Protein AF-A0AAJ2RFP8-F1 (afdb_monomer_lite)

Sequence (126 aa):
MTEIEAVVIMINRLADQLDYQKNPGYLGLLPYYDFGRKIAIDQPHFWREYGAFVRLTDGFAIDGTRIFGIESDEESSEYNRLKDNNDWLTLVPDLYDERMDGLIVIGEDGTDTFVYDTVSQRFEHA

Foldseek 3Di:
DDPLLVVLVVQVVVCVVVVHDFAAADPDDQDQADLAQQADSDQVLCCVVVVVNSRGGQWGDDQQWTFAGCDDPDPDPPRHCQPVVSCCCHPVVVNPDNVCRQWRFGIDRVPWTWTQRNVVRDIDTD

pLDDT: mean 86.64, std 11.32, range [42.97, 96.5]

Radius of gyration: 14.35 Å; chains: 1; bounding box: 29×38×35 Å

Structure (mmCIF, N/CA/C/O backbone):
data_AF-A0AAJ2RFP8-F1
#
_entry.id   AF-A0AAJ2RFP8-F1
#
loop_
_atom_site.group_PDB
_atom_site.id
_atom_site.type_symbol
_atom_site.label_atom_id
_atom_site.label_alt_id
_atom_site.label_comp_id
_atom_site.label_asym_id
_atom_site.label_entity_id
_atom_site.label_seq_id
_atom_site.pdbx_PDB_ins_code
_atom_site.Cartn_x
_atom_site.Cartn_y
_atom_site.Cartn_z
_atom_site.occupancy
_atom_site.B_iso_or_equiv
_atom_site.auth_seq_id
_atom_site.auth_comp_id
_atom_site.auth_asym_id
_atom_site.auth_atom_id
_atom_site.pdbx_PDB_model_num
ATOM 1 N N . MET A 1 1 ? -9.305 17.926 7.114 1.00 67.81 1 MET A N 1
ATOM 2 C CA . MET A 1 1 ? -9.529 16.480 7.215 1.00 67.81 1 MET A CA 1
ATOM 3 C C . MET A 1 1 ? -9.543 15.928 5.807 1.00 67.81 1 MET A C 1
ATOM 5 O O . MET A 1 1 ? -10.365 16.382 5.017 1.00 67.81 1 MET A O 1
ATOM 9 N N . THR A 1 2 ? -8.583 15.079 5.470 1.00 86.00 2 THR A N 1
ATOM 10 C CA . THR A 1 2 ? -8.505 14.396 4.173 1.00 86.00 2 THR A CA 1
ATOM 11 C C . THR A 1 2 ? -9.436 13.180 4.158 1.00 86.00 2 THR A C 1
ATOM 13 O O . THR A 1 2 ? -9.899 12.732 5.209 1.00 86.00 2 THR A O 1
ATOM 16 N N . GLU A 1 3 ? -9.724 12.637 2.974 1.00 86.50 3 GLU A N 1
ATOM 17 C CA . GLU A 1 3 ? -10.506 11.398 2.850 1.00 86.50 3 GLU A CA 1
ATOM 18 C C . GLU A 1 3 ? -9.809 10.223 3.553 1.00 86.50 3 GLU A C 1
ATOM 20 O O . GLU A 1 3 ? -10.455 9.484 4.291 1.00 86.50 3 GLU A O 1
ATOM 25 N N . ILE A 1 4 ? -8.480 10.117 3.429 1.00 86.06 4 ILE A N 1
ATOM 26 C CA . ILE A 1 4 ? -7.677 9.091 4.112 1.00 86.06 4 ILE A CA 1
ATOM 27 C C . ILE A 1 4 ? -7.796 9.221 5.638 1.00 86.06 4 ILE A C 1
ATOM 29 O O . ILE A 1 4 ? -8.008 8.222 6.319 1.00 86.06 4 ILE A O 1
ATOM 33 N N . GLU A 1 5 ? -7.720 10.435 6.196 1.00 89.12 5 GLU A N 1
ATOM 34 C CA . GLU A 1 5 ? -7.897 10.644 7.642 1.00 89.12 5 GLU A CA 1
ATOM 35 C C . GLU A 1 5 ? -9.282 10.182 8.118 1.00 89.12 5 GLU A C 1
ATOM 37 O O . GLU A 1 5 ? -9.395 9.532 9.157 1.00 89.12 5 GLU A O 1
ATOM 42 N N . ALA A 1 6 ? -10.336 10.475 7.348 1.00 90.25 6 ALA A N 1
ATOM 43 C CA . ALA A 1 6 ? -11.691 10.037 7.673 1.00 90.25 6 ALA A CA 1
ATOM 44 C C . ALA A 1 6 ? -11.826 8.502 7.649 1.00 90.25 6 ALA A C 1
ATOM 46 O O . ALA A 1 6 ? -12.450 7.929 8.546 1.00 90.25 6 ALA A O 1
ATOM 47 N N . VAL A 1 7 ? -11.203 7.839 6.669 1.00 89.50 7 VAL A N 1
ATOM 48 C CA . VAL A 1 7 ? -11.174 6.372 6.560 1.00 89.50 7 VAL A CA 1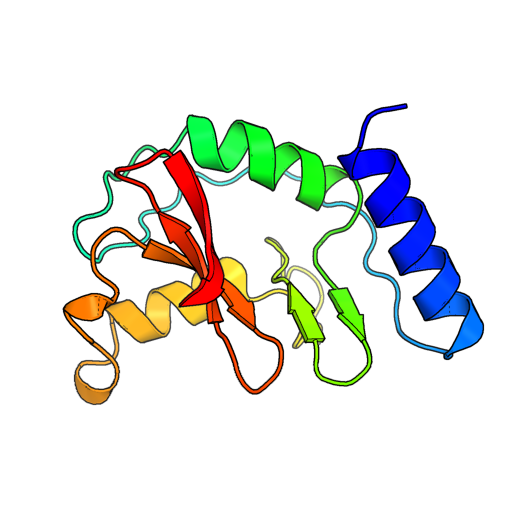
ATOM 49 C C . VAL A 1 7 ? -10.438 5.744 7.743 1.00 89.50 7 VAL A C 1
ATOM 51 O O . VAL A 1 7 ? -10.970 4.833 8.373 1.00 89.50 7 VAL A O 1
ATOM 54 N N . VAL A 1 8 ? -9.267 6.261 8.122 1.00 91.38 8 VAL A N 1
ATOM 55 C CA . VAL A 1 8 ? -8.499 5.719 9.259 1.00 91.38 8 VAL A CA 1
ATOM 56 C C . VAL A 1 8 ? -9.249 5.889 10.583 1.00 91.38 8 VAL A C 1
ATOM 58 O O . VAL A 1 8 ? -9.255 4.980 11.414 1.00 91.38 8 VAL A O 1
ATOM 61 N N . ILE A 1 9 ? -9.946 7.012 10.783 1.00 92.81 9 ILE A N 1
ATOM 62 C CA . ILE A 1 9 ? -10.818 7.200 11.954 1.00 92.81 9 ILE A CA 1
ATOM 63 C C . ILE A 1 9 ? -11.929 6.143 11.981 1.00 92.81 9 ILE A C 1
ATOM 65 O O . ILE A 1 9 ? -12.227 5.592 13.042 1.00 92.81 9 ILE A O 1
ATOM 69 N N .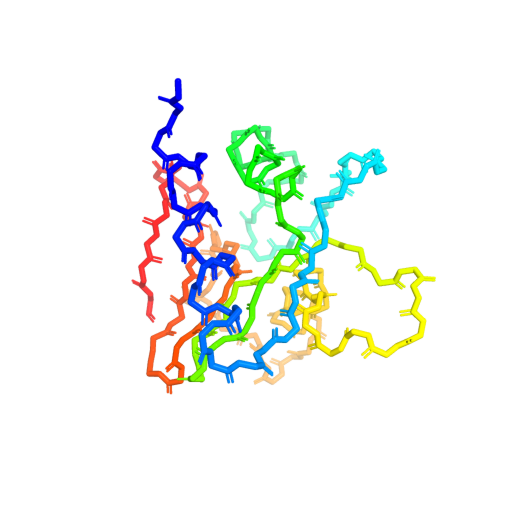 MET A 1 10 ? -12.538 5.848 10.829 1.00 92.62 10 MET A N 1
ATOM 70 C CA . MET A 1 10 ? -13.576 4.825 10.722 1.00 92.62 10 MET A CA 1
ATOM 71 C C . MET A 1 10 ? -13.030 3.424 11.021 1.00 92.62 10 MET A C 1
ATOM 73 O O . MET A 1 10 ? -13.650 2.707 11.802 1.00 92.62 10 MET A O 1
ATOM 77 N N . ILE A 1 11 ? -11.867 3.063 10.472 1.00 91.00 11 ILE A N 1
ATOM 78 C CA . ILE A 1 11 ? -11.194 1.779 10.734 1.00 91.00 11 ILE A CA 1
ATOM 79 C C . ILE A 1 11 ? -10.907 1.623 12.228 1.00 91.00 11 ILE A C 1
ATOM 81 O O . ILE A 1 11 ? -11.298 0.626 12.825 1.00 91.00 11 ILE A O 1
ATOM 85 N N . ASN A 1 12 ? -10.309 2.635 12.862 1.00 91.38 12 ASN A N 1
ATOM 86 C CA . ASN A 1 12 ? -10.008 2.597 14.294 1.00 91.38 12 ASN A CA 1
ATOM 87 C C . ASN A 1 12 ? -11.271 2.454 15.149 1.00 91.38 12 ASN A C 1
ATOM 89 O O . ASN A 1 12 ? -11.276 1.711 16.127 1.00 91.38 12 ASN A O 1
ATOM 93 N N . ARG A 1 13 ? -12.359 3.131 14.763 1.00 93.88 13 ARG A N 1
ATOM 94 C CA . ARG A 1 13 ? -13.650 2.992 15.441 1.00 93.88 13 ARG A CA 1
ATOM 95 C C . ARG A 1 13 ? -14.225 1.583 15.290 1.00 93.88 13 ARG A C 1
ATOM 97 O O . ARG A 1 13 ? -14.779 1.071 16.257 1.00 93.88 13 ARG A O 1
ATOM 104 N N . LEU A 1 14 ? -14.129 0.981 14.105 1.00 92.62 14 LEU A N 1
ATOM 105 C CA . LEU A 1 14 ? -14.577 -0.395 13.875 1.00 92.62 14 LEU A CA 1
ATOM 106 C C . LEU A 1 14 ? -13.740 -1.385 14.684 1.00 92.62 14 LEU A C 1
ATOM 108 O O . LEU A 1 14 ? -14.310 -2.244 15.349 1.00 92.62 14 LEU A O 1
ATOM 112 N N . ALA A 1 15 ? -12.417 -1.210 14.699 1.00 90.88 15 ALA A N 1
ATOM 113 C CA . ALA A 1 15 ? -11.517 -2.023 15.504 1.00 90.88 15 ALA A CA 1
ATOM 114 C C . ALA A 1 15 ? -11.882 -1.962 16.997 1.00 90.88 15 ALA A C 1
ATOM 116 O O . ALA A 1 15 ? -12.016 -3.003 17.629 1.00 90.88 15 ALA A O 1
ATOM 117 N N . ASP A 1 16 ? -12.170 -0.769 17.531 1.00 92.88 16 ASP A N 1
ATOM 118 C CA . ASP A 1 16 ? -12.632 -0.599 18.918 1.00 92.88 16 ASP A CA 1
ATOM 119 C C . ASP A 1 16 ? -13.984 -1.280 19.195 1.00 92.88 16 ASP A C 1
ATOM 121 O O . ASP A 1 16 ? -14.214 -1.795 20.286 1.00 92.88 16 ASP A O 1
ATOM 125 N N . GLN A 1 17 ? -14.907 -1.263 18.230 1.00 94.75 17 GLN A N 1
ATOM 126 C CA . GLN A 1 17 ? -16.236 -1.866 18.386 1.00 94.75 17 GLN A CA 1
ATOM 127 C C . GLN A 1 17 ? -16.212 -3.395 18.331 1.00 94.75 17 GLN A C 1
ATOM 129 O O . GLN A 1 17 ? -17.080 -4.034 18.926 1.00 94.75 17 GLN A O 1
ATOM 134 N N . LEU A 1 18 ? -15.259 -3.953 17.591 1.00 93.44 18 LEU A N 1
ATOM 135 C CA . LEU A 1 18 ? -15.146 -5.378 17.298 1.00 93.44 18 LEU A CA 1
ATOM 136 C C . LEU A 1 18 ? -13.986 -6.057 18.048 1.00 93.44 18 LEU A C 1
ATOM 138 O O . LEU A 1 18 ? -13.778 -7.250 17.867 1.00 93.44 18 LEU A O 1
ATOM 142 N N . ASP A 1 19 ? -13.271 -5.314 18.899 1.00 91.62 19 ASP A N 1
ATOM 143 C CA . ASP A 1 19 ? -12.119 -5.781 19.687 1.00 91.62 19 ASP A CA 1
ATOM 144 C C . ASP A 1 19 ? -10.938 -6.283 18.825 1.00 91.62 19 ASP A C 1
ATOM 146 O O . ASP A 1 19 ? -10.235 -7.228 19.180 1.00 91.62 19 ASP A O 1
ATOM 150 N N . TYR A 1 20 ? -10.710 -5.638 17.673 1.00 89.19 20 TYR A N 1
ATOM 151 C CA . TYR A 1 20 ? -9.531 -5.879 16.831 1.00 89.19 20 TYR A CA 1
ATOM 152 C C . TYR A 1 20 ? -8.354 -4.985 17.231 1.00 89.19 20 TYR A C 1
ATOM 154 O O . TYR A 1 20 ? -8.510 -3.854 17.700 1.00 89.19 20 TYR A O 1
ATOM 162 N N . GLN A 1 21 ? -7.144 -5.479 16.971 1.00 85.69 21 GLN A N 1
ATOM 163 C CA . GLN A 1 21 ? -5.919 -4.720 17.173 1.00 85.69 21 GLN A CA 1
ATOM 164 C C . GLN A 1 21 ? -5.860 -3.500 16.243 1.00 85.69 21 GLN A C 1
ATOM 166 O O . GLN A 1 21 ? -6.106 -3.589 15.041 1.00 85.69 21 GLN A O 1
ATOM 171 N N . LYS A 1 22 ? -5.473 -2.354 16.809 1.00 87.88 22 LYS A N 1
ATOM 172 C CA . LYS A 1 22 ? -5.160 -1.136 16.054 1.00 87.88 22 LYS A CA 1
ATOM 173 C C . LYS A 1 22 ? -3.657 -1.032 15.864 1.00 87.88 22 LYS A C 1
ATOM 175 O O . LYS A 1 22 ? -2.916 -1.074 16.846 1.00 87.88 22 LYS A O 1
ATOM 180 N N . ASN A 1 23 ? -3.228 -0.817 14.627 1.00 85.81 23 ASN A N 1
ATOM 181 C CA . ASN A 1 23 ? -1.820 -0.605 14.320 1.00 85.81 23 ASN A CA 1
ATOM 182 C C . ASN A 1 23 ? -1.537 0.901 14.257 1.00 85.81 23 ASN A C 1
ATOM 184 O O . ASN A 1 23 ? -2.131 1.600 13.421 1.00 85.81 23 ASN A O 1
ATOM 188 N N . PRO A 1 24 ? -0.677 1.433 15.147 1.00 87.62 24 PRO A N 1
ATOM 189 C CA . PRO A 1 24 ? -0.300 2.838 15.102 1.00 87.62 24 PRO A CA 1
ATOM 190 C C . PRO A 1 24 ? 0.394 3.162 13.776 1.00 87.62 24 PRO A C 1
ATOM 192 O O . PRO A 1 24 ? 0.950 2.288 13.119 1.00 87.62 24 PRO A O 1
ATOM 195 N N . GLY A 1 25 ? 0.345 4.428 13.368 1.00 89.56 25 GLY A N 1
ATOM 196 C CA . GLY A 1 25 ? 1.001 4.869 12.142 1.00 89.56 25 GLY A CA 1
ATOM 197 C C . GLY A 1 25 ? 2.522 4.695 12.185 1.00 89.56 25 GLY A C 1
ATOM 198 O O . GLY A 1 25 ? 3.163 4.944 13.208 1.00 89.56 25 GLY A O 1
ATOM 199 N N . TYR A 1 26 ? 3.101 4.322 11.048 1.00 87.88 26 TYR A N 1
ATOM 200 C CA . TYR A 1 26 ? 4.532 4.138 10.871 1.00 87.88 26 TYR A CA 1
ATOM 201 C C . TYR A 1 26 ? 5.280 5.472 10.970 1.00 87.88 26 TYR A C 1
ATOM 203 O O . TYR A 1 26 ? 5.018 6.406 10.206 1.00 87.88 26 TYR A O 1
ATOM 211 N N . LEU A 1 27 ? 6.249 5.576 11.885 1.00 87.00 27 LEU A N 1
ATOM 212 C CA . LEU A 1 27 ? 7.020 6.806 12.127 1.00 87.00 27 LEU A CA 1
ATOM 213 C C . LEU A 1 27 ? 8.438 6.779 11.532 1.00 87.00 27 LEU A C 1
ATOM 215 O O . LEU A 1 27 ? 9.073 7.831 11.452 1.00 87.00 27 LEU A O 1
ATOM 219 N N . GLY A 1 28 ? 8.917 5.628 11.051 1.00 85.50 28 GLY A N 1
ATOM 220 C CA . GLY A 1 28 ? 10.241 5.488 10.432 1.00 85.50 28 GLY A CA 1
ATOM 221 C C . GLY A 1 28 ? 10.346 6.131 9.046 1.00 85.50 28 GLY A C 1
ATOM 222 O O . GLY A 1 28 ? 9.440 6.821 8.580 1.00 85.50 28 GLY A O 1
ATOM 223 N N . LEU A 1 29 ? 11.473 5.964 8.357 1.00 86.00 29 LEU A N 1
ATOM 224 C CA . LEU A 1 29 ? 11.628 6.488 6.996 1.00 86.00 29 LEU A CA 1
ATOM 225 C C . LEU A 1 29 ? 10.866 5.601 6.011 1.00 86.00 29 LEU A C 1
ATOM 227 O O . LEU A 1 29 ? 10.992 4.383 6.063 1.00 86.00 29 LEU A O 1
ATOM 231 N N . LEU A 1 30 ? 10.104 6.208 5.093 1.00 82.94 30 LEU A N 1
ATOM 232 C CA . LEU A 1 30 ? 9.473 5.423 4.033 1.00 82.94 30 LEU A CA 1
ATOM 233 C C . LEU A 1 30 ? 10.581 4.747 3.214 1.00 82.94 30 LEU A C 1
ATOM 235 O O . LEU A 1 30 ? 11.510 5.437 2.777 1.00 82.94 30 LEU A O 1
ATOM 239 N N . PRO A 1 31 ? 10.527 3.418 3.054 1.00 76.31 31 PRO A N 1
ATOM 240 C CA . PRO A 1 31 ? 11.607 2.687 2.432 1.00 76.31 31 PRO A CA 1
ATOM 241 C C . PRO A 1 31 ? 11.642 2.969 0.933 1.00 76.31 31 PRO A C 1
ATOM 243 O O . PRO A 1 31 ? 10.614 3.123 0.278 1.00 76.31 31 PRO A O 1
ATOM 246 N N . TYR A 1 32 ? 12.847 2.942 0.380 1.00 81.12 32 TYR A N 1
ATOM 247 C CA . TYR A 1 32 ? 13.014 2.576 -1.017 1.00 81.12 32 TYR A CA 1
ATOM 248 C C . TYR A 1 32 ? 12.890 1.056 -1.124 1.00 81.12 32 TYR A C 1
ATOM 250 O O . TYR A 1 32 ? 13.476 0.342 -0.305 1.00 81.12 32 TYR A O 1
ATOM 258 N N . TYR A 1 33 ? 12.123 0.558 -2.089 1.00 87.81 33 TYR A N 1
ATOM 259 C CA . TYR A 1 33 ? 11.892 -0.874 -2.220 1.00 87.81 33 TYR A CA 1
ATOM 260 C C . TYR A 1 33 ? 11.614 -1.267 -3.671 1.00 87.81 33 TYR A C 1
ATOM 262 O O . TYR A 1 33 ? 10.779 -0.652 -4.333 1.00 87.81 33 TYR A O 1
ATOM 270 N N . ASP A 1 34 ? 12.327 -2.294 -4.136 1.00 90.81 34 ASP A N 1
ATOM 271 C CA . ASP A 1 34 ? 12.131 -2.900 -5.449 1.00 90.81 34 ASP A CA 1
ATOM 272 C C . ASP A 1 34 ? 11.044 -3.972 -5.351 1.00 90.81 34 ASP A C 1
ATOM 274 O O . ASP A 1 34 ? 11.266 -5.037 -4.782 1.00 90.81 34 ASP A O 1
ATOM 278 N N . PHE A 1 35 ? 9.865 -3.686 -5.898 1.00 91.75 35 PHE A N 1
ATOM 279 C CA . PHE A 1 35 ? 8.741 -4.626 -5.904 1.00 91.75 35 PHE A CA 1
ATOM 280 C C . PHE A 1 35 ? 8.856 -5.717 -6.984 1.00 91.75 35 PHE A C 1
ATOM 282 O O . PHE A 1 35 ? 7.980 -6.589 -7.051 1.00 91.75 35 PHE A O 1
ATOM 289 N N . GLY A 1 36 ? 9.886 -5.664 -7.840 1.00 91.56 36 GLY A N 1
ATOM 290 C CA . GLY A 1 36 ? 10.081 -6.591 -8.950 1.00 91.56 36 GLY A CA 1
ATOM 291 C C . GLY A 1 36 ? 8.979 -6.503 -10.007 1.00 91.56 36 GLY A C 1
ATOM 292 O O . GLY A 1 36 ? 8.421 -5.441 -10.249 1.00 91.56 36 GLY A O 1
ATOM 293 N N . ARG A 1 37 ? 8.671 -7.621 -10.680 1.00 92.50 37 ARG A N 1
ATOM 294 C CA . ARG A 1 37 ? 7.472 -7.777 -11.542 1.00 92.50 37 ARG A CA 1
ATOM 295 C C . ARG A 1 37 ? 7.234 -6.625 -12.535 1.00 92.50 37 ARG A C 1
ATOM 297 O O . ARG A 1 37 ? 6.131 -6.110 -12.667 1.00 92.50 37 ARG A O 1
ATOM 304 N N . LYS A 1 38 ? 8.296 -6.192 -13.230 1.00 93.06 38 LYS A N 1
ATOM 305 C CA . LYS A 1 38 ? 8.292 -5.075 -14.209 1.00 93.06 38 LYS A CA 1
ATOM 306 C C . LYS A 1 38 ? 7.877 -3.709 -13.631 1.00 93.06 38 LYS A C 1
ATOM 308 O O . LYS A 1 38 ? 7.563 -2.794 -14.391 1.00 93.06 38 LYS A O 1
ATOM 313 N N . ILE A 1 39 ? 7.924 -3.548 -12.314 1.00 94.19 39 ILE A N 1
ATOM 314 C CA . ILE A 1 39 ? 7.704 -2.282 -11.617 1.00 94.19 39 ILE A CA 1
ATOM 315 C C . ILE A 1 39 ? 9.026 -1.509 -11.600 1.00 94.19 39 ILE A C 1
ATOM 317 O O . ILE A 1 39 ? 10.096 -2.079 -11.386 1.00 94.19 39 ILE A O 1
ATOM 321 N N . ALA A 1 40 ? 8.981 -0.202 -11.865 1.00 90.69 40 ALA A N 1
ATOM 322 C CA . ALA A 1 40 ? 10.179 0.624 -11.753 1.00 90.69 40 ALA A CA 1
ATOM 323 C C . ALA A 1 40 ? 10.651 0.666 -10.292 1.00 90.69 40 ALA A C 1
ATOM 325 O O . ALA A 1 40 ? 9.836 0.763 -9.382 1.00 90.69 40 ALA A O 1
ATOM 326 N N . ILE A 1 41 ? 11.961 0.646 -10.061 1.00 87.88 41 ILE A N 1
ATOM 327 C CA . ILE A 1 41 ? 12.495 0.568 -8.693 1.00 87.88 41 ILE A CA 1
ATOM 328 C C . ILE A 1 41 ? 12.127 1.818 -7.863 1.00 87.88 41 ILE A C 1
ATOM 330 O O . ILE A 1 41 ? 11.943 1.747 -6.653 1.00 87.88 41 ILE A O 1
ATOM 334 N N . ASP A 1 42 ? 11.988 2.978 -8.512 1.00 87.75 42 ASP A N 1
ATOM 335 C CA . ASP A 1 42 ? 11.474 4.189 -7.871 1.00 87.75 42 ASP A CA 1
ATOM 336 C C . ASP A 1 42 ? 9.957 4.322 -8.080 1.00 87.75 42 ASP A C 1
ATOM 338 O O . ASP A 1 42 ? 9.478 4.341 -9.215 1.00 87.75 42 ASP A O 1
ATOM 342 N N . GLN A 1 43 ? 9.206 4.431 -6.979 1.00 91.56 43 GLN A N 1
ATOM 343 C CA . GLN A 1 43 ? 7.738 4.499 -6.953 1.00 91.56 43 GLN A CA 1
ATOM 344 C C . GLN A 1 43 ? 7.237 5.710 -6.141 1.00 91.56 43 GLN A C 1
ATOM 346 O O . GLN A 1 43 ? 6.531 5.557 -5.140 1.00 91.56 43 GLN A O 1
ATOM 351 N N . PRO A 1 44 ? 7.579 6.951 -6.539 1.00 91.44 44 PRO A N 1
ATOM 352 C CA . PRO A 1 44 ? 7.327 8.134 -5.717 1.00 91.44 44 PRO A CA 1
ATOM 353 C C . PRO A 1 44 ? 5.833 8.455 -5.579 1.00 91.44 44 PRO A C 1
ATOM 355 O O . PRO A 1 44 ? 5.408 8.978 -4.551 1.00 91.44 44 PRO A O 1
ATOM 358 N N . HIS A 1 45 ? 5.023 8.137 -6.592 1.00 92.25 45 HIS A N 1
ATOM 359 C CA . HIS A 1 45 ? 3.573 8.347 -6.558 1.00 92.25 45 HIS A CA 1
ATOM 360 C C . HIS A 1 45 ? 2.893 7.412 -5.558 1.00 92.25 45 HIS A C 1
ATOM 362 O O . HIS A 1 45 ? 2.156 7.885 -4.694 1.00 92.25 45 HIS A O 1
ATOM 368 N N . PHE A 1 46 ? 3.221 6.119 -5.622 1.00 94.75 46 PHE A N 1
ATOM 369 C CA . PHE A 1 46 ? 2.773 5.127 -4.651 1.00 94.75 46 PHE A CA 1
ATOM 370 C C . PHE A 1 46 ? 3.156 5.545 -3.230 1.00 94.75 46 PHE A C 1
ATOM 372 O O . PHE A 1 46 ? 2.286 5.695 -2.377 1.00 94.75 46 PHE A O 1
ATOM 379 N N . TRP A 1 47 ? 4.438 5.833 -2.978 1.00 93.06 47 TRP A N 1
ATOM 380 C CA . TRP A 1 47 ? 4.897 6.191 -1.635 1.00 93.06 47 TRP A CA 1
ATOM 381 C C . TRP A 1 47 ? 4.347 7.520 -1.128 1.00 93.06 47 TRP A C 1
ATOM 383 O O . TRP A 1 47 ? 4.218 7.697 0.078 1.00 93.06 47 TRP A O 1
ATOM 393 N N . ARG A 1 48 ? 3.977 8.454 -2.006 1.00 91.62 48 ARG A N 1
ATOM 394 C CA . ARG A 1 48 ? 3.300 9.686 -1.590 1.00 91.62 48 ARG A CA 1
ATOM 395 C C . ARG A 1 48 ? 1.905 9.404 -1.030 1.00 91.62 48 ARG A C 1
ATOM 397 O O . ARG A 1 48 ? 1.522 10.022 -0.042 1.00 91.62 48 ARG A O 1
ATOM 404 N N . GLU A 1 49 ? 1.151 8.508 -1.658 1.00 91.25 49 GLU A N 1
ATOM 405 C CA . GLU A 1 49 ? -0.242 8.224 -1.290 1.00 91.25 49 GLU A CA 1
ATOM 406 C C . GLU A 1 49 ? -0.329 7.127 -0.230 1.00 91.25 49 GLU A C 1
ATOM 408 O O . GLU A 1 49 ? -0.852 7.356 0.861 1.00 91.25 49 GLU A O 1
ATOM 413 N N . TYR A 1 50 ? 0.282 5.974 -0.494 1.00 93.25 50 TYR A N 1
ATOM 414 C CA . TYR A 1 50 ? 0.363 4.870 0.457 1.00 93.25 50 TYR A CA 1
ATOM 415 C C . TYR A 1 50 ? 1.147 5.262 1.709 1.00 93.25 50 TYR A C 1
ATOM 417 O O . TYR A 1 50 ? 0.753 4.944 2.828 1.00 93.25 50 TYR A O 1
ATOM 425 N N . GLY A 1 51 ? 2.213 6.048 1.542 1.00 92.00 51 GLY A N 1
ATOM 426 C CA . GLY A 1 51 ? 2.947 6.625 2.661 1.00 92.00 51 GLY A CA 1
ATOM 427 C C . GLY A 1 51 ? 2.096 7.553 3.521 1.00 92.00 51 GLY A C 1
ATOM 428 O O . GLY A 1 51 ? 2.295 7.593 4.725 1.00 92.00 51 GLY A O 1
ATOM 429 N N . ALA A 1 52 ? 1.123 8.278 2.964 1.00 91.62 52 ALA A N 1
ATOM 430 C CA . ALA A 1 52 ? 0.213 9.084 3.779 1.00 91.62 52 ALA A CA 1
ATOM 431 C C . ALA A 1 52 ? -0.738 8.205 4.608 1.00 91.62 52 ALA A C 1
ATOM 433 O O . ALA A 1 52 ? -1.000 8.519 5.767 1.00 91.62 52 ALA A O 1
ATOM 434 N N . PHE A 1 53 ? -1.209 7.092 4.039 1.00 92.19 53 PHE A N 1
ATOM 435 C CA . PHE A 1 53 ? -2.022 6.105 4.750 1.00 92.19 53 PHE A CA 1
ATOM 436 C C . PHE A 1 53 ? -1.244 5.442 5.896 1.00 92.19 53 PHE A C 1
ATOM 438 O O . PHE A 1 53 ? -1.676 5.518 7.047 1.00 92.19 53 PHE A O 1
ATOM 445 N N . VAL A 1 54 ? -0.058 4.889 5.620 1.00 91.62 54 VAL A N 1
ATOM 446 C CA . VAL A 1 54 ? 0.723 4.150 6.630 1.00 91.62 54 VAL A CA 1
ATOM 447 C C . VAL A 1 54 ? 1.207 5.031 7.780 1.00 91.62 54 VAL A C 1
ATOM 449 O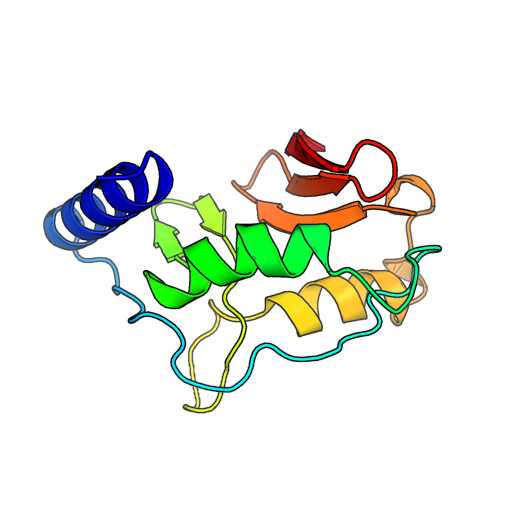 O . VAL A 1 54 ? 1.392 4.555 8.892 1.00 91.62 54 VAL A O 1
ATOM 452 N N . ARG A 1 55 ? 1.345 6.344 7.556 1.00 91.19 55 ARG A N 1
ATOM 453 C CA . ARG A 1 55 ? 1.651 7.337 8.602 1.00 91.19 55 ARG A CA 1
ATOM 454 C C . ARG A 1 55 ? 0.514 7.530 9.598 1.00 91.19 55 ARG A C 1
ATOM 456 O O . ARG A 1 55 ? 0.755 8.018 10.698 1.00 91.19 55 ARG A O 1
ATOM 463 N N . LEU A 1 56 ? -0.709 7.193 9.205 1.00 91.81 56 LEU A N 1
ATOM 464 C CA . LEU A 1 56 ? -1.901 7.296 10.040 1.00 91.81 56 LEU A CA 1
ATOM 465 C C . LEU A 1 56 ? -2.242 5.949 10.685 1.00 91.81 56 LEU A C 1
ATOM 467 O O . LEU A 1 56 ? -2.663 5.923 11.840 1.00 91.81 56 LEU A O 1
ATOM 471 N N . THR A 1 57 ? -2.035 4.845 9.967 1.00 90.31 57 THR A N 1
ATOM 472 C CA . THR A 1 57 ? -2.197 3.478 10.476 1.00 90.31 57 THR A CA 1
ATOM 473 C C . THR A 1 57 ? -1.314 2.522 9.685 1.00 90.31 57 THR A C 1
ATOM 475 O O . THR A 1 57 ? -1.399 2.484 8.461 1.00 90.31 57 THR A O 1
ATOM 478 N N . ASP A 1 58 ? -0.444 1.767 10.355 1.00 89.62 58 ASP A N 1
ATOM 479 C CA . ASP A 1 58 ? 0.460 0.840 9.670 1.00 89.62 58 ASP A CA 1
ATOM 480 C C . ASP A 1 58 ? -0.249 -0.476 9.322 1.00 89.62 58 ASP A C 1
ATOM 482 O O . ASP A 1 58 ? 0.005 -1.515 9.918 1.00 89.62 58 ASP A O 1
ATOM 486 N N . GLY A 1 59 ? -1.197 -0.405 8.385 1.00 89.69 59 GLY A N 1
ATOM 487 C CA . GLY A 1 59 ? -2.038 -1.533 7.984 1.00 89.69 59 GLY A CA 1
ATOM 488 C C . GLY A 1 59 ? -3.150 -1.878 8.981 1.00 89.69 59 GLY A C 1
ATOM 489 O O . GLY A 1 59 ? -3.210 -1.375 10.101 1.00 89.69 59 GLY A O 1
ATOM 490 N N . PHE A 1 60 ? -4.064 -2.754 8.571 1.00 89.62 60 PHE A N 1
ATOM 491 C CA . PHE A 1 60 ? -5.136 -3.271 9.427 1.00 89.62 60 PHE A CA 1
ATOM 492 C C . PHE A 1 60 ? -5.620 -4.636 8.940 1.00 89.62 60 PHE A C 1
ATOM 494 O O . PHE A 1 60 ? -5.448 -4.985 7.772 1.00 89.62 60 PHE A O 1
ATOM 501 N N . ALA A 1 61 ? -6.279 -5.375 9.831 1.00 89.19 61 ALA A N 1
ATOM 502 C CA . ALA A 1 61 ? -7.021 -6.583 9.501 1.00 89.19 61 ALA A CA 1
ATOM 503 C C . ALA A 1 61 ? -8.312 -6.631 10.329 1.00 89.19 61 ALA A C 1
ATOM 505 O O . ALA A 1 61 ? -8.256 -6.617 11.557 1.00 89.19 61 ALA A O 1
ATOM 506 N N . ILE A 1 62 ? -9.467 -6.642 9.663 1.00 88.75 62 ILE A N 1
ATOM 507 C CA . ILE A 1 62 ? -10.795 -6.689 10.292 1.00 88.75 62 ILE A CA 1
ATOM 508 C C . ILE A 1 62 ? -11.676 -7.613 9.450 1.00 88.75 62 ILE A C 1
ATOM 510 O O . ILE A 1 62 ? -11.812 -7.399 8.248 1.00 88.75 62 ILE A O 1
ATOM 514 N N . ASP A 1 63 ? -12.272 -8.633 10.073 1.00 87.38 63 ASP A N 1
ATOM 515 C CA . ASP A 1 63 ? -13.256 -9.538 9.452 1.00 87.38 63 ASP A CA 1
ATOM 516 C C . ASP A 1 63 ? -12.822 -10.115 8.086 1.00 87.38 63 ASP A C 1
ATOM 518 O O . ASP A 1 63 ? -13.593 -10.170 7.132 1.00 87.38 63 ASP A O 1
ATOM 522 N N . GLY A 1 64 ? -11.561 -10.547 7.977 1.00 86.50 64 GLY A N 1
ATOM 523 C CA . GLY A 1 64 ? -11.006 -11.135 6.748 1.00 86.50 64 GLY A CA 1
ATOM 524 C C . GLY A 1 64 ? -10.545 -10.121 5.695 1.00 86.50 64 GLY A C 1
ATOM 525 O O . GLY A 1 64 ? -9.841 -10.504 4.767 1.00 86.50 64 GLY A O 1
ATOM 526 N N . THR A 1 65 ? -10.850 -8.832 5.869 1.00 90.19 65 THR A N 1
ATOM 527 C CA . THR A 1 65 ? -10.282 -7.742 5.064 1.00 90.19 65 THR A CA 1
ATOM 528 C C . THR A 1 65 ? -8.969 -7.268 5.660 1.00 90.19 65 THR A C 1
ATOM 530 O O . THR A 1 65 ? -8.905 -6.970 6.854 1.00 90.19 65 THR A O 1
ATOM 533 N N . ARG A 1 66 ? -7.925 -7.152 4.835 1.00 89.88 66 ARG A N 1
ATOM 534 C CA . ARG A 1 66 ? -6.593 -6.705 5.249 1.00 89.88 66 ARG A CA 1
ATOM 535 C C . ARG A 1 66 ? -5.963 -5.728 4.266 1.00 89.88 66 ARG A C 1
ATOM 537 O O . ARG A 1 66 ? -6.054 -5.909 3.057 1.00 89.88 66 ARG A O 1
ATOM 544 N N . ILE A 1 67 ? -5.258 -4.738 4.807 1.00 92.81 67 ILE A N 1
ATOM 545 C CA . ILE A 1 67 ? -4.343 -3.845 4.080 1.00 92.81 67 ILE A CA 1
ATOM 546 C C . ILE A 1 67 ? -2.995 -3.871 4.804 1.00 92.81 67 ILE A C 1
ATOM 548 O O . ILE A 1 67 ? -2.945 -3.745 6.027 1.00 92.81 67 ILE A O 1
ATOM 552 N N . PHE A 1 68 ? -1.905 -4.051 4.063 1.00 91.62 68 PHE A N 1
ATOM 553 C CA . PHE A 1 68 ? -0.588 -4.383 4.605 1.00 91.62 68 PHE A CA 1
ATOM 554 C C . PHE A 1 68 ? 0.206 -3.164 5.104 1.00 91.62 68 PHE A C 1
ATOM 556 O O . PHE A 1 68 ? 0.427 -2.208 4.366 1.00 91.62 68 PHE A O 1
ATOM 563 N N . GLY A 1 69 ? 0.731 -3.220 6.329 1.00 90.56 69 GLY A N 1
ATOM 564 C CA . GLY A 1 69 ? 1.702 -2.237 6.837 1.00 90.56 69 GLY A CA 1
ATOM 565 C C . GLY A 1 69 ? 3.117 -2.365 6.237 1.00 90.56 69 GLY A C 1
ATOM 566 O O . GLY A 1 69 ? 3.412 -3.307 5.491 1.00 90.56 69 GLY A O 1
ATOM 567 N N . ILE A 1 70 ? 3.998 -1.416 6.575 1.00 85.44 70 ILE A N 1
ATOM 568 C CA . ILE A 1 70 ? 5.405 -1.325 6.145 1.00 85.44 70 ILE A CA 1
ATOM 569 C C . ILE A 1 70 ? 6.372 -1.983 7.134 1.00 85.44 70 ILE A C 1
ATOM 571 O O . ILE A 1 70 ? 7.361 -2.557 6.666 1.00 85.44 70 ILE A O 1
ATOM 575 N N . GLU A 1 71 ? 6.162 -1.861 8.452 1.00 72.06 71 GLU A N 1
ATOM 576 C CA . GLU A 1 71 ? 7.175 -2.254 9.442 1.00 72.06 71 GLU A CA 1
ATOM 577 C C . GLU A 1 71 ? 6.749 -3.412 10.354 1.00 72.06 71 GLU A C 1
ATOM 579 O O . GLU A 1 71 ? 5.645 -3.462 10.895 1.00 72.06 71 GLU A O 1
ATOM 584 N N . SER A 1 72 ? 7.705 -4.326 10.541 1.00 55.22 72 SER A N 1
ATOM 585 C CA . SER A 1 72 ? 7.703 -5.460 11.461 1.00 55.22 72 SER A CA 1
ATOM 586 C C . SER A 1 72 ? 8.922 -5.369 12.397 1.00 55.22 72 SER A C 1
ATOM 588 O O . SER A 1 72 ? 9.763 -6.264 12.408 1.00 55.22 72 SER A O 1
ATOM 590 N N . ASP A 1 73 ? 9.076 -4.273 13.141 1.00 44.19 73 ASP A N 1
ATOM 591 C CA . ASP A 1 73 ? 10.198 -4.142 14.091 1.00 44.19 73 ASP A CA 1
ATOM 592 C C . ASP A 1 73 ? 9.858 -4.651 15.501 1.00 44.19 73 ASP A C 1
ATOM 594 O O . ASP A 1 73 ? 10.746 -4.781 16.343 1.00 44.19 73 ASP A O 1
ATOM 598 N N . GLU A 1 74 ? 8.606 -5.052 15.746 1.00 43.53 74 GLU A N 1
ATOM 599 C CA . GLU A 1 74 ? 8.257 -5.882 16.897 1.00 43.53 74 GLU A CA 1
ATOM 600 C C . GLU A 1 74 ? 7.827 -7.275 16.428 1.00 43.53 74 GLU A C 1
ATOM 602 O O . GLU A 1 74 ? 6.963 -7.432 15.558 1.00 43.53 74 GLU A O 1
ATOM 607 N N . GLU A 1 75 ? 8.474 -8.298 16.997 1.00 44.19 75 GLU A N 1
ATOM 608 C CA . GLU A 1 75 ? 8.081 -9.699 16.878 1.00 44.19 75 GLU A CA 1
ATOM 609 C C . GLU A 1 75 ? 6.550 -9.803 16.997 1.00 44.19 75 GLU A C 1
ATOM 611 O O . GLU A 1 75 ? 5.999 -9.399 18.014 1.00 44.19 75 GLU A O 1
ATOM 616 N N . SER A 1 76 ? 5.879 -10.378 15.989 1.00 42.97 76 SER A N 1
ATOM 617 C CA . SER A 1 76 ? 4.473 -10.844 16.005 1.00 42.97 76 SER A CA 1
ATOM 618 C C . SER A 1 76 ? 3.348 -10.011 15.366 1.00 42.97 76 SER A C 1
ATOM 620 O O . SER A 1 76 ? 2.194 -10.412 15.489 1.00 42.97 76 SER A O 1
ATOM 622 N N . SER A 1 77 ? 3.608 -8.972 14.565 1.00 51.31 77 SER A N 1
ATOM 623 C CA . SER A 1 77 ? 2.555 -8.497 13.644 1.00 51.31 77 SER A CA 1
ATOM 624 C C . SER A 1 77 ? 2.536 -9.354 12.373 1.00 51.31 77 SER A C 1
ATOM 626 O O . SER A 1 77 ? 3.238 -9.093 11.398 1.00 51.31 77 SER A O 1
ATOM 628 N N . GLU A 1 78 ? 1.702 -10.392 12.344 1.00 53.03 78 GLU A N 1
ATOM 629 C CA . GLU A 1 78 ? 1.346 -11.123 11.112 1.00 53.03 78 GLU A CA 1
ATOM 630 C C . GLU A 1 78 ? 0.633 -10.240 10.057 1.00 53.03 78 GLU A C 1
ATOM 632 O O . GLU A 1 78 ? 0.318 -10.708 8.962 1.00 53.03 78 GLU A O 1
ATOM 637 N N . TYR A 1 79 ? 0.439 -8.953 10.366 1.00 53.66 79 TYR A N 1
ATOM 638 C CA . TYR A 1 79 ? -0.392 -7.991 9.650 1.00 53.66 79 TYR A CA 1
ATOM 639 C C . TYR A 1 79 ? 0.414 -6.949 8.837 1.00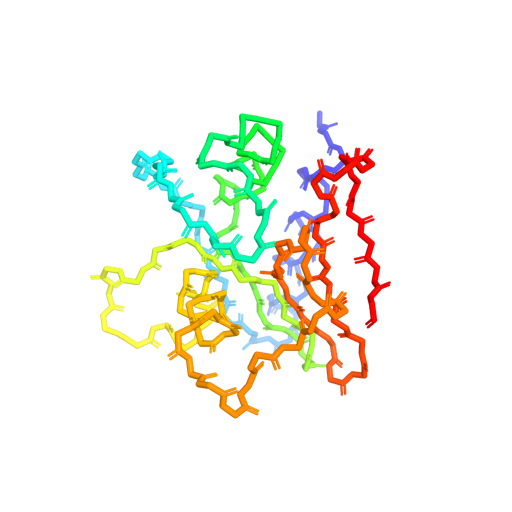 53.66 79 TYR A C 1
ATOM 641 O O . TYR A 1 79 ? -0.154 -6.270 7.979 1.00 53.66 79 TYR A O 1
ATOM 649 N N . ASN A 1 80 ? 1.744 -6.875 9.012 1.00 61.06 80 ASN A N 1
ATOM 650 C CA . ASN A 1 80 ? 2.613 -5.862 8.385 1.00 61.06 80 ASN A CA 1
ATOM 651 C C . ASN A 1 80 ? 3.611 -6.488 7.410 1.00 61.06 80 ASN A C 1
ATOM 653 O O . ASN A 1 80 ? 4.783 -6.682 7.717 1.00 61.06 80 ASN A O 1
ATOM 657 N N . ARG A 1 81 ? 3.111 -6.860 6.230 1.00 75.88 81 ARG A N 1
ATOM 658 C CA . ARG A 1 81 ? 3.837 -7.695 5.264 1.00 75.88 81 ARG A CA 1
ATOM 659 C C . ARG A 1 81 ? 3.796 -7.143 3.845 1.00 75.88 81 ARG A C 1
ATOM 661 O O . ARG A 1 81 ? 3.739 -7.920 2.896 1.00 75.88 81 ARG A O 1
ATOM 668 N N . LEU A 1 82 ? 3.786 -5.817 3.664 1.00 89.88 82 LEU A N 1
ATOM 669 C CA . LEU A 1 82 ? 3.765 -5.246 2.311 1.00 89.88 82 LEU A CA 1
ATOM 670 C C . LEU A 1 82 ? 4.947 -5.782 1.492 1.00 89.88 82 LEU A C 1
ATOM 672 O O . LEU A 1 82 ? 4.750 -6.265 0.383 1.00 89.88 82 LEU A O 1
ATOM 676 N N . LYS A 1 83 ? 6.158 -5.745 2.057 1.00 88.69 83 LYS A N 1
ATOM 677 C CA . LYS A 1 83 ? 7.363 -6.259 1.395 1.00 88.69 83 LYS A CA 1
ATOM 678 C C . LYS A 1 83 ? 7.271 -7.770 1.195 1.00 88.69 83 LYS A C 1
ATOM 680 O O . LYS A 1 83 ? 7.228 -8.210 0.056 1.00 88.69 83 LYS A O 1
ATOM 685 N N . ASP A 1 84 ? 7.092 -8.534 2.271 1.00 86.69 84 ASP A N 1
ATOM 686 C CA . ASP A 1 84 ? 7.062 -10.002 2.218 1.00 86.69 84 ASP A CA 1
ATOM 687 C C . ASP A 1 84 ? 6.042 -10.562 1.214 1.00 86.69 84 ASP A C 1
ATOM 689 O O . ASP A 1 84 ? 6.369 -11.465 0.445 1.00 86.69 84 ASP A O 1
ATOM 693 N N . ASN A 1 85 ? 4.818 -10.018 1.172 1.00 87.56 85 ASN A N 1
ATOM 694 C CA . ASN A 1 85 ? 3.802 -10.479 0.220 1.00 87.56 85 ASN A CA 1
ATOM 695 C C . ASN A 1 85 ? 4.209 -10.188 -1.230 1.00 87.56 85 ASN A C 1
ATOM 697 O O . ASN A 1 85 ? 4.018 -11.031 -2.105 1.00 87.56 85 ASN A O 1
ATOM 701 N N . ASN A 1 86 ? 4.787 -9.016 -1.500 1.00 91.88 86 ASN A N 1
ATOM 702 C CA . ASN A 1 86 ? 5.254 -8.680 -2.844 1.00 91.88 86 ASN A CA 1
ATOM 703 C C . ASN A 1 86 ? 6.537 -9.447 -3.222 1.00 91.88 86 ASN A C 1
ATOM 705 O O . ASN A 1 86 ? 6.707 -9.806 -4.391 1.00 91.88 86 ASN A O 1
ATOM 709 N N . ASP A 1 87 ? 7.400 -9.755 -2.251 1.00 89.69 87 ASP A N 1
ATOM 710 C CA . ASP A 1 87 ? 8.574 -10.611 -2.425 1.00 89.69 87 ASP A CA 1
ATOM 711 C C . ASP A 1 87 ? 8.163 -12.035 -2.784 1.00 89.69 87 ASP A C 1
ATOM 713 O O . ASP A 1 87 ? 8.720 -12.604 -3.718 1.00 89.69 87 ASP A O 1
ATOM 717 N N . TRP A 1 88 ? 7.164 -12.619 -2.119 1.00 88.06 88 TRP A N 1
ATOM 718 C CA . TRP A 1 88 ? 6.701 -13.971 -2.451 1.00 88.06 88 TRP A CA 1
ATOM 719 C C . TRP A 1 88 ? 6.208 -14.085 -3.891 1.00 88.06 88 TRP A C 1
ATOM 721 O O . TRP A 1 88 ? 6.578 -15.034 -4.579 1.00 88.06 88 TRP A O 1
ATOM 731 N N . LEU A 1 89 ? 5.468 -13.088 -4.376 1.00 87.00 89 LEU A N 1
ATOM 732 C CA . LEU A 1 89 ? 4.989 -13.032 -5.763 1.00 87.00 89 LEU A CA 1
ATOM 733 C C . LEU A 1 89 ? 6.115 -12.843 -6.791 1.00 87.00 89 LEU A C 1
ATOM 735 O O . LEU A 1 89 ? 5.911 -13.065 -7.982 1.00 87.00 89 LEU A O 1
ATOM 739 N N . THR A 1 90 ? 7.294 -12.410 -6.349 1.00 84.81 90 THR A N 1
ATOM 740 C CA . THR A 1 90 ? 8.438 -12.118 -7.222 1.00 84.81 90 THR A CA 1
ATOM 741 C C . THR A 1 90 ? 9.499 -13.218 -7.172 1.00 84.81 90 THR A C 1
ATOM 743 O O . THR A 1 90 ? 10.079 -13.574 -8.195 1.00 84.81 90 THR A O 1
ATOM 746 N N . LEU A 1 91 ? 9.784 -13.737 -5.978 1.00 85.62 91 LEU A N 1
ATOM 747 C CA . LEU A 1 91 ? 10.939 -14.583 -5.681 1.00 85.62 91 LEU A CA 1
ATOM 748 C C . LEU A 1 91 ? 10.593 -16.072 -5.614 1.00 85.62 91 LEU A C 1
ATOM 750 O O . LEU A 1 91 ? 11.496 -16.896 -5.761 1.00 85.62 91 LEU A O 1
ATOM 754 N N . VAL A 1 92 ? 9.325 -16.434 -5.384 1.00 86.12 92 VAL A N 1
ATOM 755 C CA . VAL A 1 92 ? 8.881 -17.835 -5.353 1.00 86.12 92 VAL A CA 1
ATOM 756 C C . VAL A 1 92 ? 8.379 -18.214 -6.750 1.00 86.12 92 VAL A C 1
ATOM 758 O O . VAL A 1 92 ? 7.318 -17.739 -7.149 1.00 86.12 92 VAL A O 1
ATOM 761 N N . PRO A 1 93 ? 9.093 -19.074 -7.507 1.00 79.12 93 PRO A N 1
ATOM 762 C CA . PRO A 1 93 ? 8.774 -19.326 -8.916 1.00 79.12 93 PRO A CA 1
ATOM 763 C C . PRO A 1 93 ? 7.348 -19.830 -9.160 1.00 79.12 93 PRO A C 1
ATOM 765 O O . PRO A 1 93 ? 6.727 -19.439 -10.140 1.00 79.12 93 PRO A O 1
ATOM 768 N N . ASP A 1 94 ? 6.818 -20.654 -8.252 1.00 85.50 94 ASP A N 1
ATOM 769 C CA . ASP A 1 94 ? 5.471 -21.228 -8.369 1.00 85.50 94 ASP A CA 1
ATOM 770 C C . ASP A 1 94 ? 4.348 -20.227 -8.036 1.00 85.50 94 ASP A C 1
ATOM 772 O O . ASP A 1 94 ? 3.180 -20.509 -8.293 1.00 85.50 94 ASP A O 1
ATOM 776 N N . LEU A 1 95 ? 4.690 -19.072 -7.452 1.00 81.75 95 LEU A N 1
ATOM 777 C CA . LEU A 1 95 ? 3.753 -17.993 -7.119 1.00 81.75 95 LEU A CA 1
ATOM 778 C C . LEU A 1 95 ? 3.865 -16.799 -8.073 1.00 81.75 95 LEU A C 1
ATOM 780 O O . LEU A 1 95 ? 3.060 -15.873 -7.980 1.00 81.75 95 LEU A O 1
ATOM 784 N N . TYR A 1 96 ? 4.846 -16.809 -8.979 1.00 84.31 96 TYR A N 1
ATOM 785 C CA . TYR A 1 96 ? 4.957 -15.780 -10.000 1.00 84.31 96 TYR A CA 1
ATOM 786 C C . TYR A 1 96 ? 3.821 -15.921 -11.019 1.00 84.31 96 TYR A C 1
ATOM 788 O O . TYR A 1 96 ? 3.643 -16.968 -11.643 1.00 84.31 96 TYR A O 1
ATOM 796 N N . ASP A 1 97 ? 3.084 -14.831 -11.217 1.00 85.88 97 ASP A N 1
ATOM 797 C CA . ASP A 1 97 ? 2.003 -14.720 -12.189 1.00 85.88 97 ASP A CA 1
ATOM 798 C C . ASP A 1 97 ? 2.208 -13.450 -13.017 1.00 85.88 97 ASP A C 1
ATOM 800 O O . ASP A 1 97 ? 2.242 -12.343 -12.480 1.00 85.88 97 ASP A O 1
ATOM 804 N N . GLU A 1 98 ? 2.322 -13.603 -14.337 1.00 89.44 98 GLU A N 1
ATOM 805 C CA . GLU A 1 98 ? 2.516 -12.486 -15.269 1.00 89.44 98 GLU A CA 1
ATOM 806 C C . GLU A 1 98 ? 1.371 -11.463 -15.229 1.00 89.44 98 GLU A C 1
ATOM 808 O O . GLU A 1 98 ? 1.570 -10.299 -15.571 1.00 89.44 98 GLU A O 1
ATOM 813 N N . ARG A 1 99 ? 0.178 -11.867 -14.771 1.00 89.38 99 ARG A N 1
ATOM 814 C CA . ARG A 1 99 ? -0.965 -10.962 -14.573 1.00 89.38 99 ARG A CA 1
ATOM 815 C C . ARG A 1 99 ? -0.731 -9.958 -13.444 1.00 89.38 99 ARG A C 1
ATOM 817 O O . ARG A 1 99 ? -1.403 -8.936 -13.409 1.00 89.38 99 ARG A O 1
ATOM 824 N N . MET A 1 100 ? 0.221 -10.242 -12.555 1.00 91.00 100 MET A N 1
ATOM 825 C CA . MET A 1 100 ? 0.608 -9.379 -11.438 1.00 91.00 100 MET A CA 1
ATOM 826 C C . MET A 1 100 ? 1.777 -8.449 -11.787 1.00 91.00 100 MET A C 1
ATOM 828 O O . MET A 1 100 ? 2.250 -7.706 -10.922 1.00 91.00 100 MET A O 1
ATOM 832 N N . ASP A 1 101 ? 2.259 -8.481 -13.033 1.00 94.00 101 ASP A N 1
ATOM 833 C CA . ASP A 1 101 ? 3.269 -7.539 -13.501 1.00 94.00 101 ASP A CA 1
ATOM 834 C C . ASP A 1 101 ? 2.723 -6.103 -13.478 1.00 94.00 101 ASP A C 1
ATOM 836 O O . ASP A 1 101 ? 1.624 -5.821 -13.950 1.00 94.00 101 ASP A O 1
ATOM 840 N N . GLY A 1 102 ? 3.513 -5.172 -12.945 1.00 94.62 102 GLY A N 1
ATOM 841 C CA . GLY A 1 102 ? 3.128 -3.770 -12.790 1.00 94.62 102 GLY A CA 1
ATOM 842 C C . GLY A 1 102 ? 2.194 -3.493 -11.608 1.00 94.62 102 GLY A C 1
ATOM 843 O O . GLY A 1 102 ? 1.849 -2.329 -11.401 1.00 94.62 102 GLY A O 1
ATOM 844 N N . LEU A 1 103 ? 1.816 -4.508 -10.820 1.00 95.88 103 LEU A N 1
ATOM 845 C CA . LEU A 1 103 ? 0.876 -4.374 -9.705 1.00 95.88 103 LEU A CA 1
ATOM 846 C C . LEU A 1 103 ? 1.583 -4.522 -8.352 1.00 95.88 103 LEU A C 1
ATOM 848 O O . LEU A 1 103 ? 2.149 -5.572 -8.033 1.00 95.88 103 LEU A O 1
ATOM 852 N N . ILE A 1 104 ? 1.515 -3.488 -7.513 1.00 95.69 104 ILE A N 1
ATOM 853 C CA . ILE A 1 104 ? 1.949 -3.570 -6.112 1.00 95.69 104 ILE A CA 1
ATOM 854 C C . ILE A 1 104 ? 0.768 -4.075 -5.291 1.00 95.69 104 ILE A C 1
ATOM 856 O O . ILE A 1 104 ? -0.254 -3.402 -5.205 1.00 95.69 104 ILE A O 1
ATOM 860 N N . VAL A 1 105 ? 0.895 -5.245 -4.675 1.00 94.44 105 VAL A N 1
ATOM 861 C CA . VAL A 1 105 ? -0.179 -5.829 -3.868 1.00 94.44 105 VAL A CA 1
ATOM 862 C C . VAL A 1 105 ? -0.178 -5.189 -2.486 1.00 94.44 105 VAL A C 1
ATOM 864 O O . VAL A 1 105 ? 0.837 -5.215 -1.792 1.00 94.44 105 VAL A O 1
ATOM 867 N N . ILE A 1 106 ? -1.308 -4.614 -2.084 1.00 94.88 106 ILE A N 1
ATOM 868 C CA . ILE A 1 106 ? -1.436 -3.851 -0.836 1.00 94.88 106 ILE A CA 1
ATOM 869 C C . ILE A 1 106 ? -2.384 -4.493 0.176 1.00 94.88 106 ILE A C 1
ATOM 871 O O . ILE A 1 106 ? -2.426 -4.043 1.317 1.00 94.88 106 ILE A O 1
ATOM 875 N N . GLY A 1 107 ? -3.132 -5.529 -0.200 1.00 93.44 107 GLY A N 1
ATOM 876 C CA . GLY A 1 107 ? -4.065 -6.203 0.697 1.00 93.44 107 GLY A CA 1
ATOM 877 C C . GLY A 1 107 ? -4.987 -7.181 -0.020 1.00 93.44 107 GLY A C 1
ATOM 878 O O . GLY A 1 107 ? -4.800 -7.455 -1.201 1.00 93.44 107 GLY A O 1
ATOM 879 N N . GLU A 1 108 ? -5.992 -7.685 0.689 1.00 92.88 108 GLU A N 1
ATOM 880 C CA . GLU A 1 108 ? -7.054 -8.553 0.153 1.00 92.88 108 GLU A CA 1
ATOM 881 C C . GLU A 1 108 ? -8.270 -8.557 1.091 1.00 92.88 108 GLU A C 1
ATOM 883 O O . GLU A 1 108 ? -8.173 -8.111 2.237 1.00 92.88 108 GLU A O 1
ATOM 888 N N . ASP A 1 109 ? -9.387 -9.126 0.646 1.00 91.00 109 ASP A N 1
ATOM 889 C CA . ASP A 1 109 ? -10.568 -9.389 1.486 1.00 91.00 109 ASP A CA 1
ATOM 890 C C . ASP A 1 109 ? -11.042 -10.849 1.485 1.00 91.00 109 ASP A C 1
ATOM 892 O O . ASP A 1 109 ? -12.172 -11.167 1.859 1.00 91.00 109 ASP A O 1
ATOM 896 N N . GLY A 1 110 ? -10.149 -11.759 1.091 1.00 84.56 110 GLY A N 1
ATOM 897 C CA . GLY A 1 110 ? -10.422 -13.190 0.970 1.00 84.56 110 GLY A CA 1
ATOM 898 C C . GLY A 1 110 ? -11.092 -13.586 -0.347 1.00 84.56 110 GLY A C 1
ATOM 899 O O . GLY A 1 110 ? -11.064 -14.770 -0.693 1.00 84.56 110 GLY A O 1
ATOM 900 N N . THR A 1 111 ? -11.644 -12.629 -1.097 1.00 87.56 111 THR A N 1
ATOM 901 C CA . THR A 1 111 ? -12.147 -12.840 -2.462 1.00 87.56 111 THR A CA 1
ATOM 902 C C . THR A 1 111 ? -11.324 -12.105 -3.504 1.00 87.56 111 THR A C 1
ATOM 904 O O . THR A 1 111 ? -10.952 -12.717 -4.504 1.00 87.56 111 THR A O 1
ATOM 907 N N . ASP A 1 112 ? -11.000 -10.843 -3.238 1.00 91.75 112 ASP A N 1
ATOM 908 C CA . ASP A 1 112 ? -10.317 -9.955 -4.167 1.00 91.75 112 ASP A CA 1
ATOM 909 C C . ASP A 1 112 ? -8.951 -9.545 -3.608 1.00 91.75 112 ASP A C 1
ATOM 911 O O . ASP A 1 112 ? -8.741 -9.480 -2.389 1.00 91.75 112 ASP A O 1
ATOM 915 N N . THR A 1 113 ? -8.008 -9.249 -4.505 1.00 92.56 113 TH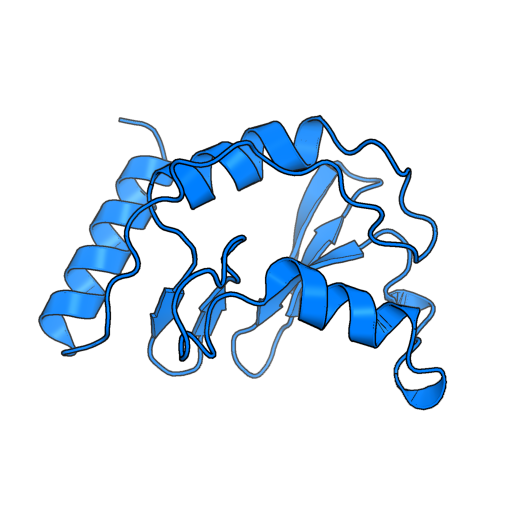R A N 1
ATOM 916 C CA . THR A 1 113 ? -6.703 -8.690 -4.127 1.00 92.56 113 THR A CA 1
ATOM 917 C C . THR A 1 113 ? -6.703 -7.189 -4.360 1.00 92.56 113 THR A C 1
ATOM 919 O O . THR A 1 113 ? -6.987 -6.722 -5.459 1.00 92.56 113 THR A O 1
ATOM 922 N N . PHE A 1 114 ? -6.326 -6.405 -3.355 1.00 94.75 114 PHE A N 1
ATOM 923 C CA . PHE A 1 114 ? -6.158 -4.964 -3.520 1.00 94.75 114 PHE A CA 1
ATOM 924 C C . PHE A 1 114 ? -4.760 -4.662 -4.041 1.00 94.75 114 PHE A C 1
ATOM 926 O O . PHE A 1 114 ? -3.753 -5.086 -3.463 1.00 94.75 114 PHE A O 1
ATOM 933 N N . VAL A 1 115 ? -4.694 -3.892 -5.121 1.00 96.06 115 VAL A N 1
ATOM 934 C CA . VAL A 1 115 ? -3.448 -3.575 -5.814 1.00 96.06 115 VAL A CA 1
ATOM 935 C C . VAL A 1 115 ? -3.323 -2.083 -6.086 1.00 96.06 115 VAL A C 1
ATOM 937 O O . VAL A 1 115 ? -4.305 -1.349 -6.149 1.00 96.06 115 VAL A O 1
ATOM 940 N N . TYR A 1 116 ? -2.093 -1.631 -6.274 1.00 96.50 116 TYR A N 1
ATOM 941 C CA . TYR A 1 116 ? -1.781 -0.373 -6.928 1.00 96.50 116 TYR A CA 1
ATOM 942 C C . TYR A 1 116 ? -1.189 -0.678 -8.302 1.00 96.50 116 TYR A C 1
ATOM 944 O O . TYR A 1 116 ? -0.112 -1.273 -8.400 1.00 96.50 116 TYR A O 1
ATOM 952 N N . ASP A 1 117 ? -1.888 -0.269 -9.355 1.00 96.38 117 ASP A N 1
ATOM 953 C CA . ASP A 1 117 ? -1.398 -0.352 -10.725 1.00 96.38 117 ASP A CA 1
ATOM 954 C C . ASP A 1 117 ? -0.407 0.786 -10.984 1.00 96.38 117 ASP A C 1
ATOM 956 O O . ASP A 1 117 ? -0.750 1.971 -10.983 1.00 96.38 117 ASP A O 1
ATOM 960 N N . THR A 1 118 ? 0.848 0.416 -11.224 1.00 94.94 118 THR A N 1
ATOM 961 C CA . THR A 1 118 ? 1.949 1.363 -11.441 1.00 94.94 118 THR A CA 1
ATOM 962 C C . THR A 1 118 ? 1.912 2.029 -12.816 1.00 94.94 118 THR A C 1
ATOM 964 O O . THR A 1 118 ? 2.537 3.077 -13.002 1.00 94.94 118 THR A O 1
ATOM 967 N N . VAL A 1 119 ? 1.156 1.473 -13.769 1.00 92.31 119 VAL A N 1
ATOM 968 C CA . VAL A 1 119 ? 0.968 2.033 -15.112 1.00 92.31 119 VAL A CA 1
ATOM 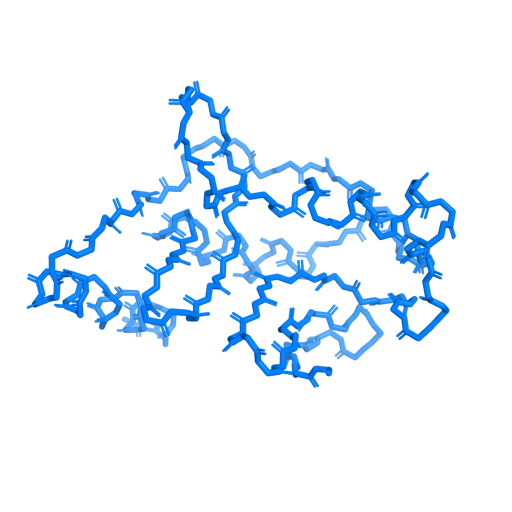969 C C . VAL A 1 119 ? -0.094 3.125 -15.082 1.00 92.31 119 VAL A C 1
ATOM 971 O O . VAL A 1 119 ? 0.155 4.240 -15.547 1.00 92.31 119 VAL A O 1
ATOM 974 N N . SER A 1 120 ? -1.271 2.828 -14.525 1.00 94.31 120 SER A N 1
ATOM 975 C CA . SER A 1 120 ? -2.359 3.807 -14.410 1.00 94.31 120 SER A CA 1
ATOM 976 C C . SER A 1 120 ? -2.223 4.744 -13.204 1.00 94.31 120 SER A C 1
ATOM 978 O O . SER A 1 120 ? -2.878 5.790 -13.177 1.00 94.31 120 SER A O 1
ATOM 980 N N . GLN A 1 121 ? -1.348 4.404 -12.250 1.00 94.44 121 GLN A N 1
ATOM 981 C CA . GLN A 1 121 ? -1.134 5.091 -10.973 1.00 94.44 121 GLN A CA 1
ATOM 982 C C . GLN A 1 121 ? -2.395 5.145 -10.104 1.00 94.44 121 GLN A C 1
ATOM 984 O O . GLN A 1 121 ? -2.729 6.193 -9.543 1.00 94.44 121 GLN A O 1
ATOM 989 N N . ARG A 1 122 ? -3.123 4.028 -10.018 1.00 93.94 122 ARG A N 1
ATOM 990 C CA . ARG A 1 122 ? -4.400 3.930 -9.299 1.00 93.94 122 ARG A CA 1
ATOM 991 C C . ARG A 1 122 ? -4.454 2.707 -8.399 1.00 93.94 122 ARG A C 1
ATOM 993 O O . ARG A 1 122 ? -3.848 1.683 -8.688 1.00 93.94 122 ARG A O 1
ATOM 1000 N N . PHE A 1 123 ? -5.222 2.831 -7.320 1.00 91.81 123 PHE A N 1
ATOM 1001 C CA . PHE A 1 123 ? -5.611 1.700 -6.485 1.00 91.81 123 PHE A CA 1
ATOM 1002 C C . PHE A 1 123 ? -6.807 0.981 -7.116 1.00 91.81 123 PHE A C 1
ATOM 1004 O O . PHE A 1 123 ? -7.804 1.626 -7.450 1.00 91.81 123 PHE A O 1
ATOM 1011 N N . GLU A 1 124 ? -6.704 -0.335 -7.269 1.00 92.19 124 GLU A N 1
ATOM 1012 C CA . GLU A 1 124 ? -7.689 -1.199 -7.924 1.00 92.19 124 GLU A CA 1
ATOM 1013 C C . GLU A 1 124 ? -7.889 -2.503 -7.128 1.00 92.19 124 GLU A C 1
ATOM 1015 O O . GLU A 1 124 ? -7.164 -2.784 -6.169 1.00 92.19 124 GLU A O 1
ATOM 1020 N N . HIS A 1 125 ? -8.896 -3.288 -7.515 1.00 84.19 125 HIS A N 1
ATOM 1021 C CA . HIS A 1 125 ? -9.048 -4.681 -7.093 1.00 84.19 125 HIS A CA 1
ATOM 1022 C C . HIS A 1 125 ? -8.777 -5.587 -8.300 1.00 84.19 125 HIS A C 1
ATOM 1024 O O . HIS A 1 125 ? -9.190 -5.255 -9.415 1.00 84.19 125 HIS A O 1
ATOM 1030 N N . ALA A 1 126 ? -8.057 -6.681 -8.073 1.00 75.75 126 ALA A N 1
ATOM 1031 C CA . ALA A 1 126 ? -7.639 -7.662 -9.070 1.00 75.75 126 ALA A CA 1
ATOM 1032 C C . ALA A 1 126 ? -8.246 -9.038 -8.786 1.00 75.75 126 ALA A C 1
ATOM 1034 O O . ALA A 1 126 ? -8.355 -9.389 -7.584 1.00 75.75 126 ALA A O 1
#

Secondary structure (DSSP, 8-state):
--HHHHHHHHHHHHHHHHTPPPPPPP-SPPPP----TT--S--HHHHHHHHHHHTT-S-EEETTEEE--S---STT-TT--HHHHHHHHHH-GGG--GGGTTEEEEEE-SSSEEEEETTTTEEEE-